Protein AF-A0A7C6C6P1-F1 (afdb_monomer_lite)

Foldseek 3Di:
DDDDDPPPPPPDPPPPPWDKDKAFPVDFADAKDAAPPDADQPAQWDDDDQKIKGWDADVVNVQATKIWMDGHPDPDDTDMDGRDPDHLESDHWHWPVVCCVPPVKTKIKGWRHYYHPGHDMDPDDGTTIIIMTTD

Secondary structure (DSSP, 8-state):
-------------------EEEEEEEEEE--EESS-PPP--TT-EEEETTEEEEEE--GGGTTEEEEEEEETTS-PPPEEEEEEEEE-BT----B-HHHHHHH--EEEEEE-BEE--SS-----PPEEEEEEEE-

Radius of gyration: 19.63 Å; chains: 1; bounding box: 38×50×67 Å

Sequence (135 aa):
MNKCMLLLTLLLPISFLYAQKLVDTGGRGYGQTSVNTAIFRTNSLVSHQNSQYIAFYDEERHSRVSLAKKNIGTKSDWEVIDLAGFTVDAWEPSFDTELWKEKQKLHIYVQRSSQGDGEKSTDLEPQPVYVLEVE

Structure (mmCIF, N/CA/C/O backbone):
data_AF-A0A7C6C6P1-F1
#
_entry.id   AF-A0A7C6C6P1-F1
#
loop_
_atom_site.group_PDB
_atom_site.id
_atom_site.type_symbol
_atom_site.label_atom_id
_atom_site.label_alt_id
_atom_site.label_comp_id
_atom_site.label_asym_id
_atom_site.label_entity_id
_atom_site.label_seq_id
_atom_site.pdbx_PDB_ins_code
_atom_site.Cartn_x
_atom_site.Cartn_y
_atom_site.Cartn_z
_atom_site.occupancy
_atom_site.B_iso_or_equiv
_atom_site.auth_seq_id
_atom_site.auth_comp_id
_atom_site.auth_asym_id
_atom_site.auth_atom_id
_atom_site.pdbx_PDB_model_num
ATOM 1 N N . MET A 1 1 ? 1.049 -36.909 49.975 1.00 44.69 1 MET A N 1
ATOM 2 C CA . MET A 1 1 ? 1.886 -36.007 49.153 1.00 44.69 1 MET A CA 1
ATOM 3 C C . MET A 1 1 ? 1.526 -36.203 47.685 1.00 44.69 1 MET A C 1
ATOM 5 O O . MET A 1 1 ? 2.218 -36.941 47.004 1.00 44.69 1 MET A O 1
ATOM 9 N N . ASN A 1 2 ? 0.461 -35.567 47.188 1.00 36.28 2 ASN A N 1
ATOM 10 C CA . ASN A 1 2 ? 0.143 -35.598 45.756 1.00 36.28 2 ASN A CA 1
ATOM 11 C C . ASN A 1 2 ? 0.202 -34.160 45.243 1.00 36.28 2 ASN A C 1
ATOM 13 O O . ASN A 1 2 ? -0.555 -33.302 45.691 1.00 36.28 2 ASN A O 1
ATOM 17 N N . LYS A 1 3 ? 1.204 -33.900 44.397 1.00 45.47 3 LYS A N 1
ATOM 18 C CA . LYS A 1 3 ? 1.529 -32.586 43.843 1.00 45.47 3 LYS A CA 1
ATOM 19 C C . LYS A 1 3 ? 0.339 -32.060 43.039 1.00 45.47 3 LYS A C 1
ATOM 21 O O . LYS A 1 3 ? -0.087 -32.685 42.074 1.00 45.47 3 LYS A O 1
ATOM 26 N N . CYS A 1 4 ? -0.161 -30.903 43.461 1.00 43.78 4 CYS A N 1
ATOM 27 C CA . CYS A 1 4 ? -1.128 -30.090 42.742 1.00 43.78 4 CYS A CA 1
ATOM 28 C C . CYS A 1 4 ? -0.462 -29.607 41.443 1.00 43.78 4 CYS A C 1
ATOM 30 O O . CYS A 1 4 ? 0.447 -28.777 41.476 1.00 43.78 4 CYS A O 1
ATOM 32 N N . MET A 1 5 ? -0.834 -30.205 40.313 1.00 50.12 5 MET A N 1
ATOM 33 C CA . MET A 1 5 ? -0.324 -29.850 38.993 1.00 50.12 5 MET A CA 1
ATOM 34 C C . MET A 1 5 ? -1.030 -28.569 38.534 1.00 50.12 5 MET A C 1
ATOM 36 O O . MET A 1 5 ? -2.140 -28.619 38.011 1.00 50.12 5 MET A O 1
ATOM 40 N N . LEU A 1 6 ? -0.403 -27.415 38.785 1.00 47.75 6 LEU A N 1
ATOM 41 C CA . LEU A 1 6 ? -0.788 -26.138 38.183 1.00 47.75 6 LEU A CA 1
ATOM 42 C C . LEU A 1 6 ? -0.617 -26.249 36.662 1.00 47.75 6 LEU A C 1
ATOM 44 O O . LEU A 1 6 ? 0.505 -26.279 36.158 1.00 47.75 6 LEU A O 1
ATOM 48 N N . LEU A 1 7 ? -1.731 -26.321 35.936 1.00 50.38 7 LEU A N 1
ATOM 49 C CA . LEU A 1 7 ? -1.745 -26.182 34.487 1.00 50.38 7 LEU A CA 1
ATOM 50 C C . LEU A 1 7 ? -1.606 -24.687 34.166 1.00 50.38 7 LEU A C 1
ATOM 52 O O . LEU A 1 7 ? -2.567 -23.925 34.253 1.00 50.38 7 LEU A O 1
ATOM 56 N N . LEU A 1 8 ? -0.385 -24.253 33.860 1.00 49.16 8 LEU A N 1
ATOM 57 C CA . LEU A 1 8 ? -0.107 -22.911 33.362 1.00 49.16 8 LEU A CA 1
ATOM 58 C C . LEU A 1 8 ? -0.621 -22.843 31.914 1.00 49.16 8 LEU A C 1
ATOM 60 O O . LEU A 1 8 ? 0.063 -23.269 30.986 1.00 49.16 8 LEU A O 1
ATOM 64 N N . THR A 1 9 ? -1.853 -22.381 31.707 1.00 56.03 9 THR A N 1
ATOM 65 C CA . THR A 1 9 ? -2.369 -22.120 30.359 1.00 56.03 9 THR A CA 1
ATOM 66 C C . THR A 1 9 ? -1.606 -20.936 29.777 1.00 56.03 9 THR A C 1
ATOM 68 O O . THR A 1 9 ? -1.833 -19.789 30.163 1.00 56.03 9 THR A O 1
ATOM 71 N N . LEU A 1 10 ? -0.670 -21.227 28.876 1.00 53.72 10 LEU A N 1
ATOM 72 C CA . LEU A 1 10 ? 0.022 -20.238 28.064 1.00 53.72 10 LEU A CA 1
ATOM 73 C C . LEU A 1 10 ? -1.036 -19.543 27.185 1.00 53.72 10 LEU A C 1
ATOM 75 O O . LEU A 1 10 ? -1.487 -20.106 26.189 1.00 53.72 10 LEU A O 1
ATOM 79 N N . LEU A 1 11 ? -1.488 -18.354 27.591 1.00 53.72 11 LEU A N 1
ATOM 80 C CA . LEU A 1 11 ? -2.285 -17.459 26.752 1.00 53.72 11 LEU A CA 1
ATOM 81 C C . LEU A 1 11 ? -1.376 -16.978 25.615 1.00 53.72 11 LEU A C 1
ATOM 83 O O . LEU A 1 11 ? -0.710 -15.952 25.724 1.00 53.72 11 LEU A O 1
ATOM 87 N N . LEU A 1 12 ? -1.295 -17.770 24.544 1.00 49.69 12 LEU A N 1
ATOM 88 C CA . LEU A 1 12 ? -0.787 -17.295 23.263 1.00 49.69 12 LEU A CA 1
ATOM 89 C C . LEU A 1 12 ? -1.626 -16.069 22.882 1.00 49.69 12 LEU A C 1
ATOM 91 O O . LEU A 1 12 ? -2.859 -16.165 22.922 1.00 49.69 12 LEU A O 1
ATOM 95 N N . PRO A 1 13 ? -1.007 -14.918 22.560 1.00 49.06 13 PRO A N 1
ATOM 96 C CA . PRO A 1 13 ? -1.762 -13.789 22.053 1.00 49.06 13 PRO A CA 1
ATOM 97 C C . PRO A 1 13 ? -2.486 -14.283 20.807 1.00 49.06 13 PRO A C 1
ATOM 99 O O . PRO A 1 13 ? -1.863 -14.816 19.889 1.00 49.06 13 PRO A O 1
ATOM 102 N N . ILE A 1 14 ? -3.813 -14.183 20.828 1.00 52.16 14 ILE A N 1
ATOM 103 C CA . ILE A 1 14 ? -4.652 -14.458 19.670 1.00 52.16 14 ILE A CA 1
ATOM 104 C C . ILE A 1 14 ? -4.244 -13.408 18.644 1.00 52.16 14 ILE A C 1
ATOM 106 O O . ILE A 1 14 ? -4.685 -12.262 18.703 1.00 52.16 14 ILE A O 1
ATOM 110 N N . SER A 1 15 ? -3.327 -13.771 17.754 1.00 54.41 15 SER A N 1
ATOM 111 C CA . SER A 1 15 ? -3.066 -13.008 16.553 1.00 54.41 15 SER A CA 1
ATOM 112 C C . SER A 1 15 ? -4.379 -13.000 15.785 1.00 54.41 15 SER A C 1
ATOM 114 O O . SER A 1 15 ? -4.817 -14.032 15.277 1.00 54.41 15 SER A O 1
ATOM 116 N N . PHE A 1 16 ? -5.051 -11.849 15.765 1.00 53.88 16 PHE A N 1
ATOM 117 C CA . PHE A 1 16 ? -6.141 -11.615 14.833 1.00 53.88 16 PHE A CA 1
ATOM 118 C C . PHE A 1 16 ? -5.567 -11.853 13.433 1.00 53.88 16 PHE A C 1
ATOM 120 O O . PHE A 1 16 ? -4.763 -11.061 12.944 1.00 53.88 16 PHE A O 1
ATOM 127 N N . LEU A 1 17 ? -5.915 -12.986 12.818 1.00 54.88 17 LEU A N 1
ATOM 128 C CA . LEU A 1 17 ? -5.722 -13.150 11.387 1.00 54.88 17 LEU A CA 1
ATOM 129 C C . LEU A 1 17 ? -6.685 -12.167 10.729 1.00 54.88 17 LEU A C 1
ATOM 131 O O . LEU A 1 17 ? -7.891 -12.403 10.730 1.00 54.88 17 LEU A O 1
ATOM 135 N N . TYR A 1 18 ? -6.152 -11.062 10.214 1.00 63.47 18 TYR A N 1
ATOM 136 C CA . TYR A 1 18 ? -6.887 -10.248 9.257 1.00 63.47 18 TYR A CA 1
ATOM 137 C C . TYR A 1 18 ? -7.104 -11.110 8.023 1.00 63.47 18 TYR A C 1
ATOM 139 O O . TYR A 1 18 ? -6.142 -11.616 7.433 1.00 63.47 18 TYR A O 1
ATOM 147 N N . ALA A 1 19 ? -8.366 -11.336 7.673 1.00 65.81 19 ALA A N 1
ATOM 148 C CA . ALA A 1 19 ? -8.663 -11.996 6.420 1.00 65.81 19 ALA A CA 1
ATOM 149 C C . ALA A 1 19 ? -8.402 -10.961 5.325 1.00 65.81 19 ALA A C 1
ATOM 151 O O . ALA A 1 19 ? -8.998 -9.893 5.276 1.00 65.81 19 ALA A O 1
ATOM 152 N N . GLN A 1 20 ? -7.413 -11.240 4.488 1.00 82.69 20 GLN A N 1
ATOM 153 C CA . GLN A 1 20 ? -7.064 -10.381 3.369 1.00 82.69 20 GLN A CA 1
ATOM 154 C C . GLN A 1 20 ? -7.374 -11.126 2.081 1.00 82.69 20 GLN A C 1
ATOM 156 O O . GLN A 1 20 ? -6.997 -12.291 1.912 1.00 82.69 20 GLN A O 1
ATOM 161 N N . LYS A 1 21 ? -8.049 -10.449 1.159 1.00 91.31 21 LYS A N 1
ATOM 162 C CA . LYS A 1 21 ? -8.351 -10.988 -0.161 1.00 91.31 21 LYS A CA 1
ATOM 163 C C . LYS A 1 21 ? -7.721 -10.105 -1.225 1.00 91.31 21 LYS A C 1
ATOM 165 O O . LYS A 1 21 ? -8.044 -8.931 -1.368 1.00 91.31 21 LYS A O 1
ATOM 170 N N . LEU A 1 22 ? -6.800 -10.700 -1.975 1.00 93.00 22 LEU A N 1
ATOM 171 C CA . LEU A 1 22 ? -6.167 -10.068 -3.123 1.00 93.00 22 LEU A CA 1
ATOM 172 C C . LEU A 1 22 ? -7.014 -10.345 -4.368 1.00 93.00 22 LEU A C 1
ATOM 174 O O . LEU A 1 22 ? -7.141 -11.495 -4.790 1.00 93.00 22 LEU A O 1
ATOM 178 N N . VAL A 1 23 ? -7.599 -9.300 -4.944 1.00 95.44 23 VAL A N 1
ATOM 179 C CA . VAL A 1 23 ? -8.436 -9.383 -6.145 1.00 95.44 23 VAL A CA 1
ATOM 180 C C . VAL A 1 23 ? -7.647 -8.855 -7.337 1.00 95.44 23 VAL A C 1
ATOM 182 O O . VAL A 1 23 ? -7.354 -7.664 -7.405 1.00 95.44 23 VAL A O 1
ATOM 185 N N . ASP A 1 24 ? -7.304 -9.739 -8.275 1.00 93.50 24 ASP A N 1
ATOM 186 C CA . ASP A 1 24 ? -6.739 -9.351 -9.572 1.00 93.50 24 ASP A CA 1
ATOM 187 C C . ASP A 1 24 ? -7.818 -8.665 -10.418 1.00 93.50 24 ASP A C 1
ATOM 189 O O . ASP A 1 24 ? -8.909 -9.203 -10.619 1.00 93.50 24 ASP A O 1
ATOM 193 N N . THR A 1 25 ? -7.519 -7.461 -10.902 1.00 93.00 25 THR A N 1
ATOM 194 C CA . THR A 1 25 ? -8.429 -6.695 -11.766 1.00 93.00 25 THR A CA 1
ATOM 195 C C . THR A 1 25 ? -8.450 -7.207 -13.210 1.00 93.00 25 THR A C 1
ATOM 197 O O . THR A 1 25 ? -9.285 -6.773 -14.002 1.00 93.00 25 THR A O 1
ATOM 200 N N . GLY A 1 26 ? -7.520 -8.096 -13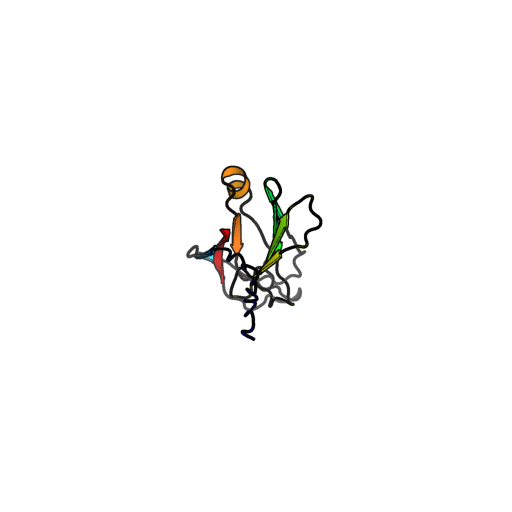.580 1.00 91.38 26 GLY A N 1
ATOM 201 C CA . GLY A 1 26 ? -7.268 -8.539 -14.952 1.00 91.38 26 GLY A CA 1
ATOM 202 C C . GLY A 1 26 ? -6.497 -7.514 -15.792 1.00 91.38 26 GLY A C 1
ATOM 203 O O . GLY A 1 26 ? -6.172 -7.781 -16.950 1.00 91.38 26 GLY A O 1
ATOM 204 N N . GLY A 1 27 ? -6.200 -6.341 -15.225 1.00 93.38 27 GLY A N 1
ATOM 205 C CA . GLY A 1 27 ? -5.457 -5.266 -15.865 1.00 93.38 27 GLY A CA 1
ATOM 206 C C . GLY A 1 27 ? -3.966 -5.311 -15.543 1.00 93.38 27 GLY A C 1
ATOM 207 O O . GLY A 1 27 ? -3.544 -5.723 -14.462 1.00 93.38 27 GLY A O 1
ATOM 208 N N . ARG A 1 28 ? -3.156 -4.824 -16.486 1.00 95.56 28 ARG A N 1
ATOM 209 C CA . ARG A 1 28 ? -1.736 -4.535 -16.263 1.00 95.56 28 ARG A CA 1
ATOM 210 C C . ARG A 1 28 ? -1.508 -3.039 -16.432 1.00 95.56 28 ARG A C 1
ATOM 212 O O . ARG A 1 28 ? -1.817 -2.489 -17.486 1.00 95.56 28 ARG A O 1
ATOM 219 N N . GLY A 1 29 ? -0.998 -2.395 -15.392 1.00 90.19 29 GLY A N 1
ATOM 220 C CA . GLY A 1 29 ? -0.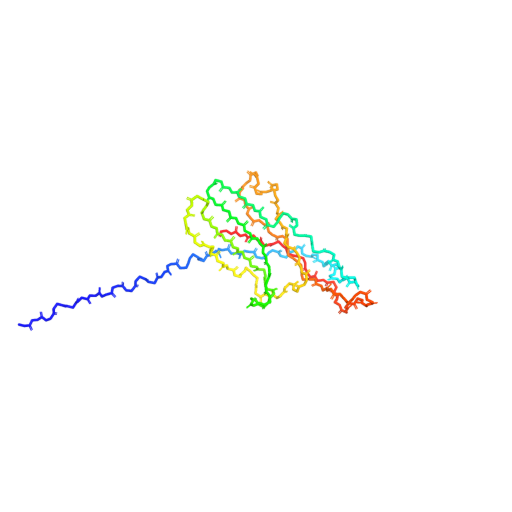711 -0.967 -15.362 1.00 90.19 29 GLY A CA 1
ATOM 221 C C . GLY A 1 29 ? 0.747 -0.687 -15.701 1.00 90.19 29 GLY A C 1
ATOM 222 O O . GLY A 1 29 ? 1.634 -1.484 -15.395 1.00 90.19 29 GLY A O 1
ATOM 223 N N . TYR A 1 30 ? 1.012 0.461 -16.318 1.00 89.31 30 TYR A N 1
ATOM 224 C CA . TYR A 1 30 ? 2.376 0.961 -16.470 1.00 89.31 30 TYR A CA 1
ATOM 225 C C . TYR A 1 30 ? 2.989 1.199 -15.084 1.00 89.31 30 TYR A C 1
ATOM 227 O O . TYR A 1 30 ? 2.365 1.837 -14.237 1.00 89.31 30 TYR A O 1
ATOM 235 N N . GLY A 1 31 ? 4.167 0.627 -14.830 1.00 83.69 31 GLY A N 1
ATOM 236 C CA . GLY A 1 31 ? 4.737 0.538 -13.484 1.00 83.69 31 GLY A CA 1
ATOM 237 C C . GLY A 1 31 ? 5.989 1.371 -13.246 1.00 83.69 31 GLY A C 1
ATOM 238 O O . GLY A 1 31 ? 6.500 1.322 -12.141 1.00 83.69 31 GLY A O 1
ATOM 239 N N . GLN A 1 32 ? 6.515 2.108 -14.225 1.00 85.31 32 GLN A N 1
ATOM 240 C CA . GLN A 1 32 ? 7.852 2.704 -14.107 1.00 85.31 32 GLN A CA 1
ATOM 241 C C . GLN A 1 32 ? 7.879 4.211 -14.326 1.00 85.31 32 GLN A C 1
ATOM 243 O O . GLN A 1 32 ? 7.190 4.744 -15.184 1.00 85.31 32 GLN A O 1
ATOM 248 N N . THR A 1 33 ? 8.738 4.916 -13.605 1.00 78.31 33 THR A N 1
ATOM 249 C CA . THR A 1 33 ? 8.982 6.352 -13.807 1.00 78.31 33 THR A CA 1
ATOM 250 C C . THR A 1 33 ? 10.481 6.619 -13.920 1.00 78.31 33 THR A C 1
ATOM 252 O O . THR A 1 33 ? 11.275 5.942 -13.272 1.00 78.31 33 THR A O 1
ATOM 255 N N . SER A 1 34 ? 10.878 7.581 -14.762 1.00 70.62 34 SER A N 1
ATOM 256 C CA . SER A 1 34 ? 12.280 8.001 -14.920 1.00 70.62 34 SER A CA 1
ATOM 257 C C . SER A 1 34 ? 12.730 9.015 -13.879 1.00 70.62 34 SER A C 1
ATOM 259 O O . SER A 1 34 ? 13.927 9.219 -13.721 1.00 70.62 34 SER A O 1
ATOM 261 N N . VAL A 1 35 ? 11.794 9.695 -13.216 1.00 65.25 35 VAL A N 1
ATOM 262 C CA . VAL A 1 35 ? 12.100 10.819 -12.329 1.00 65.25 35 VAL A CA 1
ATOM 263 C C . VAL A 1 35 ? 12.011 10.421 -10.863 1.00 65.25 35 VAL A C 1
ATOM 265 O O . VAL A 1 35 ? 11.192 9.581 -10.481 1.00 65.25 35 VAL A O 1
ATOM 268 N N . ASN A 1 36 ? 12.779 11.122 -10.025 1.00 62.22 36 ASN A N 1
ATOM 269 C CA . ASN A 1 36 ? 12.501 11.245 -8.597 1.00 62.22 36 ASN A CA 1
ATOM 270 C C . ASN A 1 36 ? 11.136 11.948 -8.407 1.00 62.22 36 ASN A C 1
ATOM 272 O O . ASN A 1 36 ? 11.067 13.145 -8.145 1.00 62.22 36 ASN A O 1
ATOM 276 N N . THR A 1 37 ? 10.031 11.236 -8.636 1.00 57.75 37 THR A N 1
ATOM 277 C CA . THR A 1 37 ? 8.678 11.624 -8.253 1.00 57.75 37 THR A CA 1
ATOM 278 C C . THR A 1 37 ? 8.670 12.057 -6.791 1.00 57.75 37 THR A C 1
ATOM 280 O O . THR A 1 37 ? 9.168 11.344 -5.917 1.00 57.75 37 THR A O 1
ATOM 283 N N . ALA A 1 38 ? 8.119 13.244 -6.534 1.00 61.56 38 ALA A N 1
ATOM 284 C CA . ALA A 1 38 ? 7.825 13.668 -5.177 1.00 61.56 38 ALA A CA 1
ATOM 285 C C . ALA A 1 38 ? 6.897 12.634 -4.527 1.00 61.56 38 ALA A C 1
ATOM 287 O O . ALA A 1 38 ? 5.953 12.172 -5.154 1.00 61.56 38 ALA A O 1
ATOM 288 N N . ILE A 1 39 ? 7.185 12.265 -3.286 1.00 67.88 39 ILE A N 1
ATOM 289 C CA . ILE A 1 39 ? 6.388 11.279 -2.560 1.00 67.88 39 ILE A CA 1
ATOM 290 C C . ILE A 1 39 ? 4.996 11.877 -2.282 1.00 67.88 39 ILE A C 1
ATOM 292 O O . ILE A 1 39 ? 4.891 12.872 -1.558 1.00 67.88 39 ILE A O 1
ATOM 296 N N . PHE A 1 40 ? 3.930 11.280 -2.820 1.00 69.25 40 PHE A N 1
ATOM 297 C CA . PHE A 1 40 ? 2.540 11.723 -2.684 1.00 69.25 40 PHE A CA 1
ATOM 298 C C . PHE A 1 40 ? 1.687 10.668 -1.967 1.00 69.25 40 PHE A C 1
ATOM 300 O O . PHE A 1 40 ? 0.829 10.003 -2.542 1.00 69.25 40 PHE A O 1
ATOM 307 N N . ARG A 1 41 ? 1.816 10.590 -0.640 1.00 79.38 41 ARG A N 1
ATOM 308 C CA . ARG A 1 41 ? 0.997 9.693 0.204 1.00 79.38 41 ARG A CA 1
ATOM 309 C C . ARG A 1 41 ? -0.417 10.237 0.439 1.00 79.38 41 ARG A C 1
ATOM 311 O O . ARG A 1 41 ? -0.791 10.564 1.567 1.00 79.38 41 ARG A O 1
ATOM 318 N N . THR A 1 42 ? -1.202 10.346 -0.625 1.00 79.81 42 THR A N 1
ATOM 319 C CA . THR A 1 42 ? -2.591 10.815 -0.568 1.00 79.81 42 THR A CA 1
ATOM 320 C C . THR A 1 42 ? -3.520 9.677 -0.153 1.00 79.81 42 THR A C 1
ATOM 322 O O . THR A 1 42 ? -3.453 8.589 -0.708 1.00 79.81 42 THR A O 1
ATOM 325 N N . ASN A 1 43 ? -4.420 9.922 0.805 1.00 88.94 43 ASN A N 1
ATOM 326 C CA . ASN A 1 43 ? -5.404 8.934 1.276 1.00 88.94 43 ASN A CA 1
ATOM 327 C C . ASN A 1 43 ? -4.776 7.630 1.800 1.00 88.94 43 ASN A C 1
ATOM 329 O O . ASN A 1 43 ? -5.305 6.544 1.581 1.00 88.94 43 ASN A O 1
ATOM 333 N N . S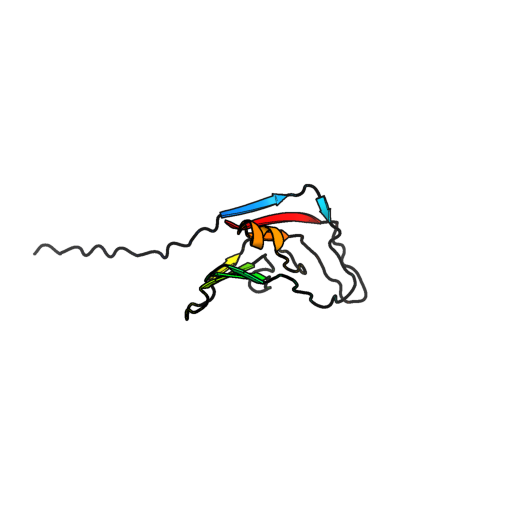ER A 1 44 ? -3.657 7.751 2.515 1.00 93.75 44 SER A N 1
ATOM 334 C CA . SER A 1 44 ? -2.952 6.646 3.179 1.00 93.75 44 SER A CA 1
ATOM 335 C C . SER A 1 44 ? -3.417 6.397 4.616 1.00 93.75 44 SER A C 1
ATOM 337 O O . SER A 1 44 ? -2.945 5.462 5.258 1.00 93.75 44 SER A O 1
ATOM 339 N N . LEU A 1 45 ? -4.342 7.218 5.126 1.00 95.50 45 LEU A N 1
ATOM 340 C CA . LEU A 1 45 ? -4.902 7.142 6.473 1.00 95.50 45 LEU A CA 1
ATOM 341 C C . LEU A 1 45 ? -6.422 7.290 6.415 1.00 95.50 45 LEU A C 1
ATOM 343 O O . LEU A 1 45 ? -6.936 8.234 5.815 1.00 95.50 45 LEU A O 1
ATOM 347 N N . VAL A 1 46 ? -7.133 6.389 7.090 1.00 95.94 46 VAL A N 1
ATOM 348 C CA . VAL A 1 46 ? -8.583 6.481 7.298 1.00 95.94 46 VAL A CA 1
ATOM 349 C C . VAL A 1 46 ? -8.936 6.175 8.748 1.00 95.94 46 VAL A C 1
ATOM 351 O O . VAL A 1 46 ? -8.236 5.435 9.441 1.00 95.94 46 VAL A O 1
ATOM 354 N N . SER A 1 47 ? -10.040 6.749 9.214 1.00 95.31 47 SER A N 1
ATOM 355 C CA . SER A 1 47 ? -10.564 6.513 10.558 1.00 95.31 47 SER A CA 1
ATOM 356 C C . SER A 1 47 ? -12.045 6.167 10.494 1.00 95.31 47 SER A C 1
ATOM 358 O O . SER A 1 47 ? -12.776 6.694 9.653 1.00 95.31 47 SER A O 1
ATOM 360 N N . HIS A 1 48 ? -12.493 5.321 11.418 1.00 93.62 48 HIS A N 1
ATOM 361 C CA . HIS A 1 48 ? -13.908 5.114 11.701 1.00 93.62 48 HIS A CA 1
ATOM 362 C C . HIS A 1 48 ? -14.113 4.848 13.185 1.00 93.62 48 HIS A C 1
ATOM 364 O O . HIS A 1 48 ? -13.452 3.984 13.763 1.00 93.62 48 HIS A O 1
ATOM 370 N N . GLN A 1 49 ? -15.039 5.593 13.793 1.00 92.06 49 GLN A N 1
ATOM 371 C CA . GLN A 1 49 ? -15.291 5.561 15.234 1.00 92.06 49 GLN A CA 1
ATOM 372 C C . GLN A 1 49 ? -13.972 5.712 16.015 1.00 92.06 49 GLN A C 1
ATOM 374 O O . GLN A 1 49 ? -13.290 6.730 15.897 1.00 92.06 49 GLN A O 1
ATOM 379 N N . ASN A 1 50 ? -13.591 4.686 16.772 1.00 94.00 50 ASN A N 1
ATOM 380 C CA . ASN A 1 50 ? -12.393 4.667 17.593 1.00 94.00 50 ASN A CA 1
ATOM 381 C C . ASN A 1 50 ? -11.225 3.938 16.925 1.00 94.00 50 ASN A C 1
ATOM 383 O O . ASN A 1 50 ? -10.209 3.760 17.578 1.00 94.00 50 ASN A O 1
ATOM 387 N N . SER A 1 51 ? -11.320 3.524 15.661 1.00 93.44 51 SER A N 1
ATOM 388 C CA . SER A 1 51 ? -10.228 2.854 14.950 1.00 93.44 51 SER A CA 1
ATOM 389 C C . SER A 1 51 ? -9.613 3.755 13.883 1.00 93.44 51 SER A C 1
ATOM 391 O O . SER A 1 51 ? -10.319 4.457 13.157 1.00 93.44 51 SER A O 1
ATOM 393 N N . GLN A 1 52 ? -8.287 3.711 13.779 1.00 95.81 52 GLN A N 1
ATOM 394 C CA . GLN A 1 52 ? -7.511 4.374 12.735 1.00 95.81 52 GLN A CA 1
ATOM 395 C C . GLN A 1 52 ? -6.627 3.359 12.023 1.00 95.81 52 GLN A C 1
ATOM 397 O O . GLN A 1 52 ? -6.051 2.486 12.673 1.00 95.81 52 GLN A O 1
ATOM 402 N N . TYR A 1 53 ? -6.514 3.515 10.708 1.00 96.06 53 TYR A N 1
ATOM 403 C CA . TYR A 1 53 ? -5.767 2.642 9.815 1.00 96.06 53 TYR A CA 1
ATOM 404 C C . TYR A 1 53 ? -4.811 3.473 8.963 1.00 96.06 53 TYR A C 1
ATOM 406 O O . TYR A 1 53 ? -5.197 4.537 8.474 1.00 96.06 53 TYR A O 1
ATOM 414 N N . ILE A 1 54 ? -3.585 2.986 8.781 1.00 96.06 54 ILE A N 1
ATOM 415 C CA . ILE A 1 54 ? -2.567 3.584 7.914 1.00 96.06 54 ILE A CA 1
ATOM 416 C C . ILE A 1 54 ? -1.992 2.498 7.015 1.00 96.06 54 ILE A C 1
ATOM 418 O O . ILE A 1 54 ? -1.475 1.505 7.521 1.00 96.06 54 ILE A O 1
ATOM 422 N N . ALA A 1 55 ? -2.049 2.697 5.701 1.00 95.38 55 ALA A N 1
ATOM 423 C CA . ALA A 1 55 ? -1.321 1.869 4.747 1.00 95.38 55 ALA A CA 1
ATOM 424 C C . ALA A 1 55 ? 0.031 2.516 4.436 1.00 95.38 55 ALA A C 1
ATOM 426 O O . ALA A 1 55 ? 0.116 3.728 4.239 1.00 95.38 55 ALA A O 1
ATOM 427 N N . PHE A 1 56 ? 1.086 1.710 4.407 1.00 94.50 56 PHE A N 1
ATOM 428 C CA . PHE A 1 56 ? 2.447 2.142 4.106 1.00 94.50 56 PHE A CA 1
ATOM 429 C C . PHE A 1 56 ? 3.276 0.969 3.570 1.00 94.50 56 PHE A C 1
ATOM 431 O O . PHE A 1 56 ? 2.774 -0.140 3.402 1.00 94.50 56 PHE A O 1
ATOM 438 N N . TYR A 1 57 ? 4.542 1.223 3.275 1.00 92.94 57 TYR A N 1
ATOM 439 C CA . TYR A 1 57 ? 5.538 0.221 2.917 1.00 92.94 57 TYR A CA 1
ATOM 440 C C . TYR A 1 57 ? 6.876 0.657 3.516 1.00 92.94 57 TYR A C 1
ATOM 442 O O . TYR A 1 57 ? 7.092 1.847 3.758 1.00 92.94 57 TYR A O 1
ATOM 450 N N . ASP A 1 58 ? 7.735 -0.311 3.806 1.00 90.94 58 ASP A N 1
ATOM 451 C CA . ASP A 1 58 ? 8.990 -0.090 4.518 1.00 90.94 58 ASP A CA 1
ATOM 452 C C . ASP A 1 58 ? 10.038 -1.098 4.034 1.00 90.94 58 ASP A C 1
ATOM 454 O O . ASP A 1 58 ? 9.735 -2.288 3.891 1.00 90.94 58 ASP A O 1
ATOM 458 N N . GLU A 1 59 ? 11.262 -0.635 3.786 1.00 92.00 59 GLU A N 1
ATOM 459 C CA . GLU A 1 59 ? 12.395 -1.479 3.399 1.00 92.00 59 GLU A CA 1
ATOM 460 C C . GLU A 1 59 ? 12.712 -2.525 4.476 1.00 92.00 59 GLU A C 1
ATOM 462 O O . GLU A 1 59 ? 12.982 -3.681 4.141 1.00 92.00 59 GLU A O 1
ATOM 467 N N . GLU A 1 60 ? 12.574 -2.179 5.764 1.00 94.56 60 GLU A N 1
ATOM 468 C CA . GLU A 1 60 ? 12.749 -3.121 6.884 1.00 94.56 60 GLU A CA 1
ATOM 469 C C . GLU A 1 60 ? 11.737 -4.279 6.831 1.00 94.56 60 GLU A C 1
ATOM 471 O O . GLU A 1 60 ? 11.949 -5.348 7.407 1.00 94.56 60 GLU A O 1
ATOM 476 N N . ARG A 1 61 ? 10.638 -4.084 6.093 1.00 93.50 61 ARG A N 1
ATOM 477 C CA . ARG A 1 61 ? 9.554 -5.049 5.872 1.00 93.50 61 ARG A CA 1
ATOM 478 C C . ARG A 1 61 ? 9.547 -5.596 4.442 1.00 93.50 61 ARG A C 1
ATOM 480 O O . ARG A 1 61 ? 8.530 -6.115 3.978 1.00 93.50 61 ARG A O 1
ATOM 487 N N . HIS A 1 62 ? 10.686 -5.510 3.753 1.00 94.69 62 HIS A N 1
ATOM 488 C CA . HIS A 1 62 ? 10.888 -5.955 2.371 1.00 94.69 62 HIS A CA 1
ATOM 489 C C . HIS A 1 62 ? 9.996 -5.237 1.347 1.00 94.69 62 HIS A C 1
ATOM 491 O O . HIS A 1 62 ? 9.568 -5.847 0.364 1.00 94.69 62 HIS A O 1
ATOM 497 N N . SER A 1 63 ? 9.683 -3.962 1.598 1.00 94.00 63 SER A N 1
ATOM 498 C CA . SER A 1 63 ? 8.861 -3.110 0.730 1.00 94.00 63 SER A CA 1
ATOM 499 C C . SER A 1 63 ? 7.504 -3.733 0.396 1.00 94.00 63 SER A C 1
ATOM 501 O O . SER A 1 63 ? 7.007 -3.617 -0.722 1.00 94.00 63 SER A O 1
ATOM 503 N N . ARG A 1 64 ? 6.902 -4.433 1.364 1.00 95.50 64 ARG A N 1
ATOM 504 C CA . ARG A 1 64 ? 5.560 -5.021 1.254 1.00 95.50 64 ARG A CA 1
ATOM 505 C C . ARG A 1 64 ? 4.492 -4.021 1.681 1.00 95.50 64 ARG A C 1
ATOM 507 O O . ARG A 1 64 ? 4.743 -3.153 2.518 1.00 95.50 64 ARG A O 1
ATOM 514 N N . VAL A 1 65 ? 3.277 -4.195 1.156 1.00 95.38 65 VAL A N 1
ATOM 515 C CA . VAL A 1 65 ? 2.102 -3.455 1.643 1.00 95.38 65 VAL A CA 1
ATOM 516 C C . VAL A 1 65 ? 1.913 -3.777 3.119 1.00 95.38 65 VAL A C 1
ATOM 518 O O . VAL A 1 65 ? 1.637 -4.921 3.469 1.00 95.38 65 VAL A O 1
ATOM 521 N N . SER A 1 66 ? 2.063 -2.771 3.969 1.00 95.44 66 SER A N 1
ATOM 522 C CA . SER A 1 66 ? 1.916 -2.859 5.417 1.00 95.44 66 SER A CA 1
ATOM 523 C C . SER A 1 66 ? 0.705 -2.045 5.863 1.00 95.44 66 SER A C 1
ATOM 525 O O . SER A 1 66 ? 0.452 -0.957 5.345 1.00 95.44 66 SER A O 1
ATOM 527 N N . LEU A 1 67 ? -0.037 -2.556 6.841 1.00 95.88 67 LEU A N 1
ATOM 528 C CA . LEU A 1 67 ? -1.148 -1.854 7.474 1.00 95.88 67 LEU A CA 1
ATOM 529 C C . LEU A 1 67 ? -0.865 -1.701 8.962 1.00 95.88 67 LEU A C 1
ATOM 531 O O . LEU A 1 67 ? -0.658 -2.690 9.660 1.00 95.88 67 LEU A O 1
ATOM 535 N N . ALA A 1 68 ? -0.886 -0.463 9.445 1.00 95.81 68 ALA A N 1
ATOM 536 C CA . ALA A 1 68 ? -0.900 -0.152 10.864 1.00 95.81 68 ALA A CA 1
ATOM 537 C C . ALA A 1 68 ? -2.332 0.162 11.311 1.00 95.81 68 ALA A C 1
ATOM 539 O O . ALA A 1 68 ? -3.032 0.942 10.663 1.00 95.81 68 ALA A O 1
ATOM 540 N N . LYS A 1 69 ? -2.754 -0.396 12.446 1.00 95.31 69 LYS A N 1
ATOM 541 C CA . LYS A 1 69 ? -4.040 -0.109 13.090 1.00 95.31 69 LYS A CA 1
ATOM 542 C C . LYS A 1 69 ? -3.843 0.308 14.541 1.00 95.31 69 LYS A C 1
ATOM 544 O O . LYS A 1 69 ? -2.979 -0.221 15.235 1.00 95.31 69 LYS A O 1
ATOM 549 N N . LYS A 1 70 ? -4.680 1.225 15.026 1.00 95.19 70 LYS A N 1
ATOM 550 C CA . LYS A 1 70 ? -4.781 1.523 16.461 1.00 95.19 70 LYS A CA 1
ATOM 551 C C . LYS A 1 70 ? -6.183 1.923 16.888 1.00 95.19 70 LYS A C 1
ATOM 553 O O . LYS A 1 70 ? -6.986 2.385 16.074 1.00 95.19 70 LYS A O 1
ATOM 558 N N . ASN A 1 71 ? -6.420 1.850 18.198 1.00 95.50 71 ASN A N 1
ATOM 559 C CA . ASN A 1 71 ? -7.573 2.479 18.829 1.00 95.50 71 ASN A CA 1
ATOM 560 C C . ASN A 1 71 ? -7.254 3.923 19.251 1.00 95.50 71 ASN A C 1
ATOM 562 O O . ASN A 1 71 ? -6.394 4.181 20.100 1.00 95.50 71 ASN A O 1
ATOM 566 N N . ILE A 1 72 ? -7.967 4.876 18.659 1.00 93.69 72 ILE A N 1
ATOM 567 C CA . ILE A 1 72 ? -7.886 6.308 18.943 1.00 93.69 72 ILE A CA 1
ATOM 568 C C . ILE A 1 72 ? -8.341 6.570 20.386 1.00 93.69 72 ILE A C 1
ATOM 570 O O . ILE A 1 72 ? -9.309 5.984 20.870 1.00 93.69 72 ILE A O 1
ATOM 574 N N . GLY A 1 73 ? -7.633 7.466 21.080 1.00 90.06 73 GLY A N 1
ATOM 575 C CA . GLY A 1 73 ? -7.940 7.842 22.466 1.00 90.06 73 GLY A CA 1
ATOM 576 C C . GLY A 1 73 ? -7.391 6.878 23.522 1.00 90.06 73 GLY A C 1
ATOM 577 O O . GLY A 1 73 ? -7.568 7.116 24.713 1.00 90.06 73 GLY A O 1
ATOM 578 N N . THR A 1 74 ? -6.688 5.823 23.106 1.00 91.56 74 THR A N 1
ATOM 579 C CA . THR A 1 74 ? -5.966 4.923 24.009 1.00 91.56 74 THR A CA 1
ATOM 580 C C . THR A 1 74 ? -4.458 5.173 23.936 1.00 91.56 74 THR A C 1
ATOM 582 O O . THR A 1 74 ? -3.954 5.759 22.975 1.00 91.56 74 THR A O 1
ATOM 585 N N . LYS A 1 75 ? -3.723 4.705 24.951 1.00 91.31 75 LYS A N 1
ATOM 586 C CA . LYS A 1 75 ? -2.252 4.662 24.937 1.00 91.31 75 LYS A CA 1
ATOM 587 C C . LYS A 1 75 ? -1.706 3.418 24.218 1.00 91.31 75 LYS A C 1
ATOM 589 O O . LYS A 1 75 ? -0.553 3.074 24.442 1.00 91.31 75 LYS A O 1
ATOM 594 N N . SER A 1 76 ? -2.523 2.715 23.424 1.00 88.69 76 SER A N 1
ATOM 595 C CA . SER A 1 76 ? -2.058 1.531 22.704 1.00 88.69 76 SER A CA 1
ATOM 596 C C . SER A 1 76 ? -1.064 1.916 21.610 1.00 88.69 76 SER A C 1
ATOM 598 O O . SER A 1 76 ? -1.230 2.939 20.927 1.00 88.69 76 SER A O 1
ATOM 600 N N . ASP A 1 77 ? -0.073 1.052 21.421 1.00 93.06 77 ASP A N 1
ATOM 601 C CA . ASP A 1 77 ? 0.811 1.097 20.266 1.00 93.06 77 ASP A CA 1
ATOM 602 C C . ASP A 1 77 ? 0.046 0.747 18.978 1.00 93.06 77 ASP A C 1
ATOM 604 O O . ASP A 1 77 ? -1.125 0.348 19.006 1.00 93.06 77 ASP A O 1
ATOM 608 N N . TRP A 1 78 ? 0.701 0.960 17.837 1.00 95.00 78 TRP A N 1
ATOM 609 C CA . TRP A 1 78 ? 0.195 0.528 16.539 1.00 95.00 78 TRP A CA 1
ATOM 610 C C . TRP A 1 78 ? 0.432 -0.969 16.356 1.00 95.00 78 TRP A C 1
ATOM 612 O O . TRP A 1 78 ? 1.550 -1.453 16.518 1.00 95.00 78 TRP A O 1
ATOM 622 N N . GLU A 1 79 ? -0.607 -1.689 15.955 1.00 94.62 79 GLU A N 1
ATOM 623 C CA . GLU A 1 79 ? -0.493 -3.066 15.486 1.00 94.62 79 GLU A CA 1
ATOM 624 C C . GLU A 1 79 ? -0.191 -3.039 13.988 1.00 94.62 79 GLU A C 1
ATOM 626 O O . GLU A 1 79 ? -0.946 -2.434 13.227 1.00 94.62 79 GLU A O 1
ATOM 631 N N . VAL A 1 80 ? 0.910 -3.664 13.565 1.00 94.75 80 VAL A N 1
ATOM 632 C CA . VAL A 1 80 ? 1.376 -3.641 12.169 1.00 94.75 80 VAL A CA 1
ATOM 633 C C . VAL A 1 80 ? 1.351 -5.042 11.571 1.00 94.75 80 VAL A C 1
ATOM 635 O O . VAL A 1 80 ? 1.889 -5.980 12.160 1.00 94.75 80 VAL A O 1
ATOM 638 N N . ILE A 1 81 ? 0.785 -5.164 10.372 1.00 92.81 81 ILE A N 1
ATOM 639 C CA . ILE A 1 81 ? 0.724 -6.408 9.594 1.00 92.81 81 ILE A CA 1
ATOM 640 C C . ILE A 1 81 ? 1.191 -6.179 8.153 1.00 92.81 81 ILE A C 1
ATOM 642 O O . ILE A 1 81 ? 0.946 -5.115 7.589 1.00 92.81 81 ILE A O 1
ATOM 646 N N . ASP A 1 82 ? 1.829 -7.187 7.552 1.00 93.75 82 ASP A N 1
ATOM 647 C CA . ASP A 1 82 ? 2.120 -7.205 6.110 1.00 93.75 82 ASP A CA 1
ATOM 648 C C . ASP A 1 82 ? 0.941 -7.850 5.379 1.00 93.75 82 ASP A C 1
ATOM 650 O O . ASP A 1 82 ? 0.628 -9.016 5.614 1.00 93.75 82 ASP A O 1
ATOM 654 N N . LEU A 1 83 ? 0.298 -7.095 4.490 1.00 91.94 83 LEU A N 1
ATOM 655 C CA . LEU A 1 83 ? -0.898 -7.514 3.765 1.00 91.94 83 LEU A CA 1
ATOM 656 C C . LEU A 1 83 ? -0.606 -8.223 2.437 1.00 91.94 83 LEU A C 1
ATOM 658 O O . LEU A 1 83 ? -1.446 -8.945 1.911 1.00 91.94 83 LEU A O 1
ATOM 662 N N . ALA A 1 84 ? 0.565 -8.010 1.842 1.00 86.12 84 ALA A N 1
ATOM 663 C CA . ALA A 1 84 ? 0.927 -8.612 0.561 1.00 86.12 84 ALA A CA 1
ATOM 664 C C . ALA A 1 84 ? 2.161 -9.499 0.718 1.00 86.12 84 ALA A C 1
ATOM 666 O O . ALA A 1 84 ? 3.133 -9.107 1.351 1.00 86.12 84 ALA A O 1
ATOM 667 N N . GLY A 1 85 ? 2.156 -10.677 0.089 1.00 88.50 85 GLY A N 1
ATOM 668 C CA . GLY A 1 85 ? 3.311 -11.586 0.072 1.00 88.50 85 GLY A CA 1
ATOM 669 C C . GLY A 1 85 ? 4.429 -11.175 -0.896 1.00 88.50 85 GLY A C 1
ATOM 670 O O . GLY A 1 85 ? 5.374 -11.936 -1.083 1.00 88.50 85 GLY A O 1
ATOM 671 N N . PHE A 1 86 ? 4.318 -10.011 -1.539 1.00 92.19 86 PHE A N 1
ATOM 672 C CA . PHE A 1 86 ? 5.221 -9.532 -2.585 1.00 92.19 86 PHE A CA 1
ATOM 673 C C . PHE A 1 86 ? 5.606 -8.064 -2.363 1.00 92.19 86 PHE A C 1
ATOM 675 O O . PHE A 1 86 ? 4.868 -7.310 -1.727 1.00 92.19 86 PHE A O 1
ATOM 682 N N . THR A 1 87 ? 6.764 -7.672 -2.902 1.00 94.44 87 THR A N 1
ATOM 683 C CA . THR A 1 87 ? 7.234 -6.278 -2.883 1.00 94.44 87 THR A CA 1
ATOM 684 C C . THR A 1 87 ? 6.400 -5.401 -3.810 1.00 94.44 87 THR A C 1
ATOM 686 O O . THR A 1 87 ? 6.018 -5.817 -4.909 1.00 94.44 87 THR A O 1
ATOM 689 N N . VAL A 1 88 ? 6.161 -4.169 -3.378 1.00 94.19 88 VAL A N 1
ATOM 690 C CA . VAL A 1 88 ? 5.540 -3.110 -4.174 1.00 94.19 88 VAL A CA 1
ATOM 691 C C . VAL A 1 88 ? 6.530 -2.010 -4.575 1.00 94.19 88 VAL A C 1
ATOM 693 O O . VAL A 1 88 ? 6.155 -1.115 -5.326 1.00 94.19 88 VAL A O 1
ATOM 696 N N . ASP A 1 89 ? 7.800 -2.138 -4.170 1.00 92.38 89 ASP A N 1
ATOM 697 C CA . ASP A 1 89 ? 8.918 -1.252 -4.517 1.00 92.38 89 ASP A CA 1
ATOM 698 C C . ASP A 1 89 ? 8.597 0.233 -4.235 1.00 92.38 89 ASP A C 1
ATOM 700 O O . ASP A 1 89 ? 8.484 0.614 -3.075 1.00 92.38 89 ASP A O 1
ATOM 704 N N . ALA A 1 90 ? 8.441 1.068 -5.264 1.00 90.50 90 ALA A N 1
ATOM 705 C CA . ALA A 1 90 ? 8.169 2.505 -5.165 1.00 90.50 90 ALA A CA 1
ATOM 706 C C . ALA A 1 90 ? 6.664 2.844 -5.216 1.00 90.50 90 ALA A C 1
ATOM 708 O O . ALA A 1 90 ? 6.279 3.925 -5.662 1.00 90.50 90 ALA A O 1
ATOM 709 N N . TRP A 1 91 ? 5.798 1.899 -4.855 1.00 92.38 91 TRP A N 1
ATOM 710 C CA . TRP A 1 91 ? 4.348 2.097 -4.791 1.00 92.38 91 TRP A CA 1
ATOM 711 C C . TRP A 1 91 ? 3.951 3.065 -3.684 1.00 92.38 91 TRP A C 1
ATOM 713 O O . TRP A 1 91 ? 4.573 3.102 -2.628 1.00 92.38 91 TRP A O 1
ATOM 723 N N . GLU A 1 92 ? 2.842 3.776 -3.883 1.00 91.25 92 GLU A N 1
ATOM 724 C CA . GLU A 1 92 ? 2.253 4.629 -2.857 1.00 91.25 92 GLU A CA 1
ATOM 725 C C . GLU A 1 92 ? 0.828 4.184 -2.493 1.00 91.25 92 GLU A C 1
ATOM 727 O O . GLU A 1 92 ? 0.020 3.876 -3.376 1.00 91.25 92 GLU A O 1
ATOM 732 N N . PRO A 1 93 ? 0.490 4.164 -1.192 1.00 93.31 93 PRO A N 1
ATOM 733 C CA . PRO A 1 93 ? -0.814 3.730 -0.714 1.00 93.31 93 PRO A CA 1
ATOM 734 C C . PRO A 1 93 ? -1.934 4.685 -1.104 1.00 93.31 93 PRO A C 1
ATOM 736 O O . PRO A 1 93 ? -1.816 5.898 -0.939 1.00 93.31 93 PRO A O 1
ATOM 739 N N . SER A 1 94 ? -3.068 4.112 -1.505 1.00 94.94 94 SER A N 1
ATOM 740 C CA . SER A 1 94 ? -4.340 4.824 -1.607 1.00 94.94 94 SER A CA 1
ATOM 741 C C . SER A 1 94 ? -5.508 3.915 -1.222 1.00 94.94 94 SER A C 1
ATOM 743 O O . SER A 1 94 ? -5.626 2.779 -1.691 1.00 94.94 94 SER A O 1
ATOM 745 N N . PHE A 1 95 ? -6.361 4.422 -0.333 1.00 96.06 95 PHE A N 1
ATOM 746 C CA . PHE A 1 95 ? -7.614 3.775 0.045 1.00 96.06 95 PHE A CA 1
ATOM 747 C C . PHE A 1 95 ? -8.768 4.186 -0.874 1.00 96.06 95 PHE A C 1
ATOM 749 O O . PHE A 1 95 ? -8.844 5.336 -1.316 1.00 96.06 95 PHE A O 1
ATOM 756 N N . ASP A 1 96 ? -9.732 3.282 -1.062 1.00 96.06 96 ASP A N 1
ATOM 757 C CA . ASP A 1 96 ? -11.063 3.641 -1.563 1.00 96.06 96 ASP A CA 1
ATOM 758 C C . ASP A 1 96 ? -11.839 4.395 -0.469 1.00 96.06 96 ASP A C 1
ATOM 760 O O . ASP A 1 96 ? -12.496 3.814 0.400 1.00 96.06 96 ASP A O 1
ATOM 764 N N . THR A 1 97 ? -11.720 5.723 -0.474 1.00 94.25 97 THR A N 1
ATOM 765 C CA . THR A 1 97 ? -12.309 6.565 0.570 1.00 94.25 97 THR A CA 1
ATOM 766 C C . THR A 1 97 ? -13.833 6.612 0.525 1.00 94.25 97 THR A C 1
ATOM 768 O O . THR A 1 97 ? -14.448 6.853 1.562 1.00 94.25 97 THR A O 1
ATOM 771 N N . GLU A 1 98 ? -14.453 6.403 -0.638 1.00 96.25 98 GLU A N 1
ATOM 772 C CA . GLU A 1 98 ? -15.915 6.436 -0.760 1.00 96.25 98 GLU A CA 1
ATOM 773 C C . GLU A 1 98 ? -16.516 5.134 -0.237 1.00 96.25 98 GLU A C 1
ATOM 775 O O . GLU A 1 98 ? -17.411 5.160 0.611 1.00 96.25 98 GLU A O 1
ATOM 780 N N . LEU A 1 99 ? -15.940 3.990 -0.617 1.00 96.44 99 LEU A N 1
ATOM 781 C CA . LEU A 1 99 ? -16.348 2.701 -0.073 1.00 96.44 99 LEU A CA 1
ATOM 782 C C . LEU A 1 99 ? -16.130 2.621 1.444 1.00 96.44 99 LEU A C 1
ATOM 784 O O . LEU A 1 99 ? -16.978 2.075 2.162 1.00 96.44 99 LEU A O 1
ATOM 788 N N . TRP A 1 100 ? -15.036 3.208 1.944 1.00 95.88 100 TRP A N 1
ATOM 789 C CA . TRP A 1 100 ? -14.810 3.343 3.379 1.00 95.88 100 TRP A CA 1
ATOM 790 C C . TRP A 1 100 ? -15.934 4.138 4.044 1.00 95.88 100 TRP A C 1
ATOM 792 O O . TRP A 1 100 ? -16.553 3.638 4.977 1.00 95.88 100 TRP A O 1
ATOM 802 N N . LYS A 1 101 ? -16.250 5.346 3.556 1.00 93.94 101 LYS A N 1
ATOM 803 C CA . LYS A 1 101 ? -17.299 6.204 4.137 1.00 93.94 101 LYS A CA 1
ATOM 804 C C . LYS A 1 101 ? -18.668 5.525 4.144 1.00 93.94 101 LYS A C 1
ATOM 806 O O . LYS A 1 101 ? -19.346 5.550 5.168 1.00 93.94 101 LYS A O 1
ATOM 811 N N . GLU A 1 102 ? -19.060 4.916 3.028 1.00 96.44 102 GLU A N 1
ATOM 812 C CA . GLU A 1 102 ? -20.408 4.372 2.848 1.00 96.44 102 GLU A CA 1
ATOM 813 C C . GLU A 1 102 ? -20.614 3.017 3.527 1.00 96.44 102 GLU A C 1
ATOM 815 O O . GLU A 1 102 ? -21.696 2.742 4.047 1.00 96.44 102 GLU A O 1
ATOM 820 N N . LYS A 1 103 ? -19.603 2.142 3.480 1.00 96.31 103 LYS A N 1
ATOM 821 C CA . LYS A 1 103 ? -19.768 0.716 3.807 1.00 96.31 103 LYS A CA 1
ATOM 822 C C . LYS A 1 103 ? -18.763 0.192 4.819 1.00 96.31 103 LYS A C 1
ATOM 824 O O . LYS A 1 103 ? -18.863 -0.976 5.183 1.00 96.31 103 LYS A O 1
ATOM 829 N N . GLN A 1 104 ? -17.816 1.022 5.260 1.00 94.69 104 GLN A N 1
ATOM 830 C CA . GLN A 1 104 ? -16.760 0.633 6.200 1.00 94.69 104 GLN A CA 1
ATOM 831 C C . GLN A 1 104 ? -15.960 -0.585 5.723 1.00 94.69 104 GLN A C 1
ATOM 833 O O . GLN A 1 104 ? -15.552 -1.425 6.520 1.00 94.69 104 GLN A O 1
ATOM 838 N N . LYS A 1 105 ? -15.743 -0.687 4.405 1.00 95.38 105 LYS A N 1
ATOM 839 C CA . LYS A 1 105 ? -14.867 -1.699 3.808 1.00 95.38 105 LYS A CA 1
ATOM 840 C C . LYS A 1 105 ? -13.535 -1.064 3.451 1.00 95.38 105 LYS A C 1
ATOM 842 O O . LYS A 1 105 ? -13.505 -0.052 2.753 1.00 95.38 105 LYS A O 1
ATOM 847 N N . LEU A 1 106 ? -12.449 -1.651 3.941 1.00 95.69 106 LEU A N 1
ATOM 848 C CA . LEU A 1 106 ? -11.104 -1.132 3.739 1.00 95.69 106 LEU A CA 1
ATOM 849 C C . LEU A 1 106 ? -10.482 -1.784 2.503 1.00 95.69 106 LEU A C 1
ATOM 851 O O . LEU A 1 106 ? -10.054 -2.934 2.546 1.00 95.69 106 LEU A O 1
ATOM 855 N N . HIS A 1 107 ? -10.477 -1.056 1.389 1.00 96.69 107 HIS A N 1
ATOM 856 C CA . HIS A 1 107 ? -9.894 -1.510 0.127 1.00 96.69 107 HIS A CA 1
ATOM 857 C C . HIS A 1 107 ? -8.677 -0.655 -0.225 1.00 96.69 107 HIS A C 1
ATOM 859 O O . HIS A 1 107 ? -8.725 0.572 -0.110 1.00 96.69 107 HIS A O 1
ATOM 865 N N . ILE A 1 108 ? -7.603 -1.309 -0.667 1.00 96.00 108 ILE A N 1
ATOM 866 C CA . ILE A 1 108 ? -6.330 -0.675 -1.025 1.00 96.00 108 ILE A CA 1
ATOM 867 C C . ILE A 1 108 ? -6.023 -0.962 -2.492 1.00 96.00 108 ILE A C 1
ATOM 869 O O . ILE A 1 108 ? -6.040 -2.119 -2.913 1.00 96.00 108 ILE A O 1
ATOM 873 N N . TYR A 1 109 ? -5.702 0.077 -3.261 1.00 95.75 109 TYR A N 1
ATOM 874 C CA . TYR A 1 109 ? -5.136 -0.090 -4.599 1.00 95.75 109 TYR A CA 1
ATOM 875 C C . TYR A 1 109 ? -3.687 -0.568 -4.502 1.00 95.75 109 TYR A C 1
ATOM 877 O O . TYR A 1 109 ? -2.870 0.080 -3.848 1.00 95.75 109 TYR A O 1
ATOM 885 N N . VAL A 1 110 ? -3.339 -1.658 -5.185 1.00 95.75 110 VAL A N 1
ATOM 886 C CA . VAL A 1 110 ? -1.980 -2.210 -5.160 1.00 95.75 110 VAL A CA 1
ATOM 887 C C . VAL A 1 110 ? -1.485 -2.480 -6.575 1.00 95.75 110 VAL A C 1
ATOM 889 O O . VAL A 1 110 ? -2.086 -3.239 -7.332 1.00 95.75 110 VAL A O 1
ATOM 892 N N . GLN A 1 111 ? -0.337 -1.902 -6.911 1.00 94.94 111 GLN A N 1
ATOM 893 C CA . GLN A 1 111 ? 0.411 -2.202 -8.126 1.00 94.94 111 GLN A CA 1
ATOM 894 C C . GLN A 1 111 ? 1.891 -2.015 -7.810 1.00 94.94 111 GLN A C 1
ATOM 896 O O . GLN A 1 111 ? 2.273 -0.982 -7.269 1.00 94.94 111 GLN A O 1
ATOM 901 N N . ARG A 1 112 ? 2.732 -2.990 -8.161 1.00 94.69 112 ARG A N 1
ATOM 902 C CA . ARG A 1 112 ? 4.182 -2.814 -8.053 1.00 94.69 112 ARG A CA 1
ATOM 903 C C . ARG A 1 112 ? 4.632 -1.711 -9.010 1.00 94.69 112 ARG A C 1
ATOM 905 O O . ARG A 1 112 ? 4.276 -1.745 -10.192 1.00 94.69 112 ARG A O 1
ATOM 912 N N . SER A 1 113 ? 5.432 -0.775 -8.513 1.00 92.31 113 SER A N 1
ATOM 913 C CA . SER A 1 113 ? 6.011 0.282 -9.337 1.00 92.31 113 SER A CA 1
ATOM 914 C C . SER A 1 113 ? 7.475 0.517 -9.022 1.00 92.31 113 SER A C 1
ATOM 916 O O . SER A 1 113 ? 7.925 0.304 -7.909 1.00 92.31 113 SER A O 1
ATOM 918 N N . SER A 1 114 ? 8.230 0.982 -10.000 1.00 90.06 114 SER A N 1
ATOM 919 C CA . SER A 1 114 ? 9.647 1.281 -9.881 1.00 90.06 114 SER A CA 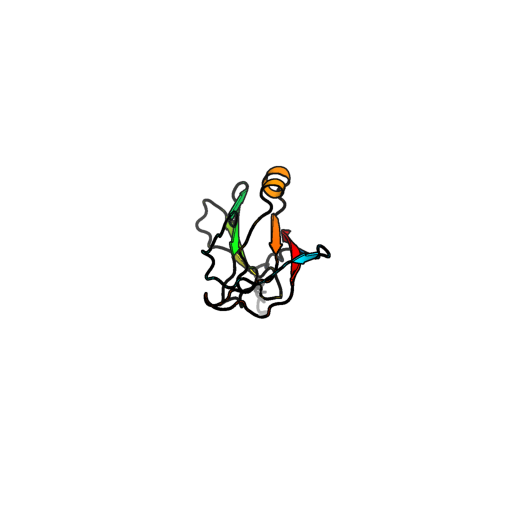1
ATOM 920 C C . SER A 1 114 ? 9.925 2.742 -10.194 1.00 90.06 114 SER A C 1
ATOM 922 O O . SER A 1 114 ? 9.222 3.399 -10.969 1.00 90.06 114 SER A O 1
ATOM 924 N N . GLN A 1 115 ? 10.996 3.240 -9.592 1.00 85.00 115 GLN A N 1
ATOM 925 C CA . GLN A 1 115 ? 11.439 4.611 -9.736 1.00 85.00 115 GLN A CA 1
ATOM 926 C C . GLN A 1 115 ? 12.897 4.642 -10.183 1.00 85.00 115 GLN A C 1
ATOM 928 O O . GLN A 1 115 ? 13.748 3.969 -9.605 1.00 85.00 115 GLN A O 1
ATOM 933 N N . GLY A 1 116 ? 13.147 5.386 -11.255 1.00 82.00 116 GLY A N 1
ATOM 934 C CA . GLY A 1 116 ? 14.470 5.660 -11.794 1.00 82.00 116 GLY A CA 1
ATOM 935 C C . GLY A 1 116 ? 15.225 6.740 -11.022 1.00 82.00 116 GLY A C 1
ATOM 936 O O . GLY A 1 116 ? 14.709 7.339 -10.082 1.00 82.00 116 GLY A O 1
ATOM 937 N N . ASP A 1 117 ? 16.452 7.014 -11.450 1.00 79.62 117 ASP A N 1
ATOM 938 C CA . ASP A 1 117 ? 17.389 7.931 -10.784 1.00 79.62 117 ASP A CA 1
ATOM 939 C C . ASP A 1 117 ? 17.224 9.414 -11.168 1.00 79.62 117 ASP A C 1
ATOM 941 O O . ASP A 1 117 ? 17.934 10.274 -10.646 1.00 79.62 117 ASP A O 1
ATOM 945 N N . GLY A 1 118 ? 16.281 9.738 -12.056 1.00 72.56 118 GLY A N 1
ATOM 946 C CA . GLY A 1 118 ? 16.129 11.069 -12.647 1.00 72.56 118 GLY A CA 1
ATOM 947 C C . GLY A 1 118 ? 16.568 11.146 -14.107 1.00 72.56 118 GLY A C 1
ATOM 948 O O . GLY A 1 118 ? 16.073 12.006 -14.835 1.00 72.56 118 GLY A O 1
ATOM 949 N N . GLU A 1 119 ? 17.449 10.248 -14.549 1.00 72.69 119 GLU A N 1
ATOM 950 C CA . GLU A 1 119 ? 18.009 10.238 -15.903 1.00 72.69 119 GLU A CA 1
ATOM 951 C C . GLU A 1 119 ? 17.480 9.069 -16.739 1.00 72.69 119 GLU A C 1
ATOM 953 O O . GLU A 1 119 ? 17.313 9.200 -17.955 1.00 72.69 119 GLU A O 1
ATOM 958 N N . LYS A 1 120 ? 17.191 7.926 -16.105 1.00 69.56 120 LYS A N 1
ATOM 959 C CA . LYS A 1 120 ? 16.699 6.718 -16.781 1.00 69.56 120 LYS A CA 1
ATOM 960 C C . LYS A 1 120 ? 15.490 6.128 -16.068 1.00 69.56 120 LYS A C 1
ATOM 962 O O . LYS A 1 120 ? 15.480 5.998 -14.850 1.00 69.56 120 LYS A O 1
ATOM 967 N N . SER A 1 121 ? 14.487 5.707 -16.840 1.00 71.44 121 SER A N 1
ATOM 968 C CA . SER A 1 121 ? 13.482 4.756 -16.348 1.00 71.44 121 SER A CA 1
ATOM 969 C C . SER A 1 121 ? 14.143 3.416 -16.038 1.00 71.44 121 SER A C 1
ATOM 971 O O . SER A 1 121 ? 15.149 3.049 -16.647 1.00 71.44 121 SER A O 1
ATOM 973 N N . THR A 1 122 ? 13.543 2.660 -15.127 1.00 78.88 122 THR A N 1
ATOM 974 C CA . THR A 1 122 ? 13.840 1.229 -14.983 1.00 78.88 122 THR A CA 1
ATOM 975 C C . THR A 1 122 ? 13.369 0.440 -16.216 1.00 78.88 122 THR A C 1
ATOM 977 O O . THR A 1 122 ? 12.801 1.025 -17.131 1.00 78.88 122 THR A O 1
ATOM 980 N N . ASP A 1 123 ? 13.576 -0.879 -16.227 1.00 83.19 123 ASP A N 1
ATOM 981 C CA . ASP A 1 123 ? 13.054 -1.805 -17.251 1.00 83.19 123 ASP A CA 1
ATOM 982 C C . ASP A 1 123 ? 11.934 -2.688 -16.665 1.00 83.19 123 ASP A C 1
ATOM 984 O O . ASP A 1 123 ? 11.994 -3.918 -16.664 1.00 83.19 123 ASP A O 1
ATOM 988 N N . LEU A 1 124 ? 10.948 -2.052 -16.022 1.00 87.69 124 LEU A N 1
ATOM 989 C CA . LEU A 1 124 ? 9.826 -2.743 -15.394 1.00 87.69 124 LEU A CA 1
ATOM 990 C C . LEU A 1 124 ? 8.645 -2.787 -16.366 1.00 87.69 124 LEU A C 1
ATOM 992 O O . LEU A 1 124 ? 7.960 -1.789 -16.599 1.00 87.69 124 LEU A O 1
ATOM 996 N N . GLU A 1 125 ? 8.376 -3.985 -16.879 1.00 91.56 125 GLU A N 1
ATOM 997 C CA . GLU A 1 125 ? 7.182 -4.285 -17.671 1.00 91.56 125 GLU A CA 1
ATOM 998 C C . GLU A 1 125 ? 5.888 -3.891 -16.938 1.00 91.56 125 GLU A C 1
ATOM 1000 O O . GLU A 1 125 ? 5.865 -3.875 -15.701 1.00 91.56 125 GLU A O 1
ATOM 1005 N N . PRO A 1 126 ? 4.772 -3.641 -17.651 1.00 94.00 126 PRO A N 1
ATOM 1006 C CA . PRO A 1 126 ? 3.486 -3.371 -17.019 1.00 94.00 126 PRO A CA 1
ATOM 1007 C C . PRO A 1 126 ? 3.153 -4.421 -15.958 1.00 94.00 126 PRO A C 1
ATOM 1009 O O . PRO A 1 126 ? 3.240 -5.615 -16.239 1.00 94.00 126 PRO A O 1
ATOM 1012 N N . GLN A 1 127 ? 2.779 -4.003 -14.751 1.00 95.75 127 GLN A N 1
ATOM 1013 C CA . GLN A 1 127 ? 2.555 -4.889 -13.606 1.00 95.75 127 GLN A CA 1
ATOM 1014 C C . GLN A 1 127 ? 1.059 -5.144 -13.394 1.00 95.75 127 GLN A C 1
ATOM 1016 O O . GLN A 1 127 ? 0.253 -4.255 -13.676 1.00 95.75 127 GLN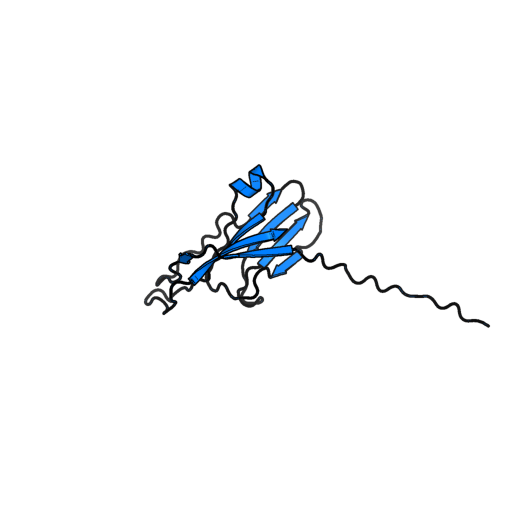 A O 1
ATOM 1021 N N . PRO A 1 128 ? 0.657 -6.328 -12.899 1.00 95.50 128 PRO A N 1
ATOM 1022 C CA . PRO A 1 128 ? -0.731 -6.578 -12.526 1.00 95.50 128 PRO A CA 1
ATOM 1023 C C . PRO A 1 128 ? -1.241 -5.555 -11.508 1.00 95.50 128 PRO A C 1
ATOM 1025 O O . PRO A 1 128 ? -0.496 -5.121 -10.623 1.00 95.50 128 PRO A O 1
ATOM 1028 N N . VAL A 1 129 ? -2.514 -5.199 -11.639 1.00 96.38 129 VAL A N 1
ATOM 1029 C CA . VAL A 1 129 ? -3.207 -4.277 -10.738 1.00 96.38 129 VAL A CA 1
ATOM 1030 C C . VAL A 1 129 ? -4.171 -5.064 -9.863 1.00 96.38 129 VAL A C 1
ATOM 1032 O O . VAL A 1 129 ? -4.997 -5.827 -10.371 1.00 96.38 129 VAL A O 1
ATOM 1035 N N . TYR A 1 130 ? -4.094 -4.838 -8.555 1.00 96.75 130 TYR A N 1
ATOM 1036 C CA . TYR A 1 130 ? -4.915 -5.515 -7.562 1.00 96.75 130 TYR A CA 1
ATOM 1037 C C . TYR A 1 130 ? -5.735 -4.533 -6.729 1.00 96.75 130 TYR A C 1
ATOM 1039 O O . TYR A 1 130 ? -5.325 -3.397 -6.476 1.00 96.75 130 TYR A O 1
ATOM 1047 N N . VAL A 1 131 ? -6.859 -5.028 -6.219 1.00 96.88 131 VAL A N 1
ATOM 1048 C CA . VAL A 1 131 ? -7.517 -4.480 -5.031 1.00 96.88 131 VAL A CA 1
ATOM 1049 C C . VAL A 1 131 ? -7.243 -5.427 -3.873 1.00 96.88 131 VAL A C 1
ATOM 1051 O O . VAL A 1 131 ? -7.507 -6.626 -3.967 1.00 96.88 131 VAL A O 1
ATOM 1054 N N . LEU A 1 132 ? -6.702 -4.897 -2.782 1.00 95.94 132 LEU A N 1
ATOM 1055 C CA . LEU A 1 132 ? -6.533 -5.633 -1.539 1.00 95.94 132 LEU A CA 1
ATOM 1056 C C . LEU A 1 132 ? -7.702 -5.299 -0.612 1.00 95.94 132 LEU A C 1
ATOM 1058 O O . LEU A 1 132 ? -7.817 -4.172 -0.132 1.00 95.94 132 LEU A O 1
ATOM 1062 N N . GLU A 1 133 ? -8.578 -6.277 -0.401 1.00 95.69 133 GLU A N 1
ATOM 1063 C CA . GLU A 1 133 ? -9.720 -6.200 0.510 1.00 95.69 133 GLU A CA 1
ATOM 1064 C C . GLU A 1 133 ? -9.257 -6.652 1.905 1.00 95.69 133 GLU A C 1
ATOM 1066 O O . GLU A 1 133 ? -8.761 -7.773 2.051 1.00 95.69 133 GLU A O 1
ATOM 1071 N N . VAL A 1 134 ? -9.370 -5.781 2.912 1.00 92.88 134 VAL A N 1
ATOM 1072 C CA . VAL A 1 134 ? -9.010 -6.075 4.311 1.00 92.88 134 VAL A CA 1
ATOM 1073 C C . VAL A 1 134 ? -10.285 -6.310 5.126 1.00 92.88 134 VAL A C 1
ATOM 1075 O O . VAL A 1 134 ? -11.150 -5.430 5.167 1.00 92.88 134 V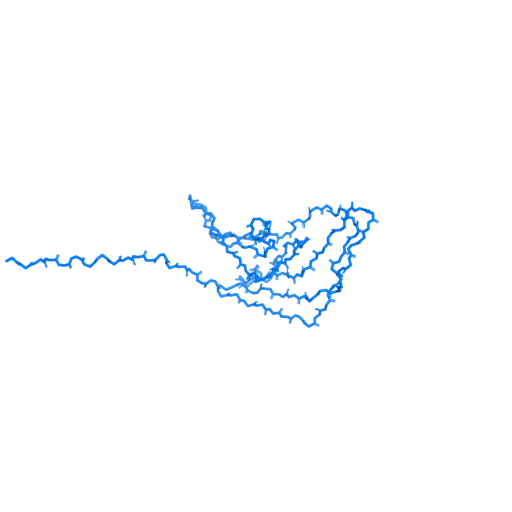AL A O 1
ATOM 1078 N N . GLU A 1 135 ? -10.383 -7.469 5.781 1.00 81.44 135 GLU A N 1
ATOM 1079 C CA . GLU A 1 135 ? -11.501 -7.896 6.643 1.00 81.44 135 GLU A CA 1
ATOM 1080 C C . GLU A 1 135 ? -11.107 -7.980 8.127 1.00 81.44 135 GLU A C 1
ATOM 1082 O O . GLU A 1 135 ? -10.000 -8.484 8.446 1.00 81.44 135 GLU A O 1
#

pLDDT: mean 84.61, std 15.87, range [36.28, 96.88]